Protein AF-A0A1V1UNE3-F1 (afdb_monomer)

Nearest PDB structures (foldseek):
  5iit-assembly2_B  TM=9.001E-01  e=1.337E+00  Saccharomyces cerevisiae S288C
  6c48-assembly1_A  TM=6.095E-01  e=9.354E+00  Homo sapiens
  6vvv-assembly1_D  TM=4.851E-01  e=5.366E+00  Mycolicibacterium smegmatis MC2 155
  8ouw-assembly1_A  TM=5.284E-01  e=6.609E+00  Caenorhabditis elegans

Radius of gyration: 21.64 Å; Cα contacts (8 Å, |Δi|>4): 24; chains: 1; bounding box: 39×30×55 Å

Structure (mmCIF, N/CA/C/O backbone):
data_AF-A0A1V1UNE3-F1
#
_entry.id   AF-A0A1V1UNE3-F1
#
loop_
_atom_site.group_PDB
_atom_site.id
_atom_site.type_symbol
_atom_site.label_atom_id
_atom_site.label_alt_id
_atom_site.label_comp_id
_atom_site.label_asym_id
_atom_site.label_entity_id
_atom_site.label_seq_id
_atom_site.pdbx_PDB_ins_code
_atom_site.Cartn_x
_atom_site.Cartn_y
_atom_site.Cartn_z
_atom_site.occupancy
_atom_site.B_iso_or_equiv
_atom_site.auth_seq_id
_atom_site.auth_comp_id
_atom_site.auth_asym_id
_atom_site.auth_atom_id
_atom_site.pdbx_PDB_model_num
ATOM 1 N N . MET A 1 1 ? -14.859 12.140 20.665 1.00 76.56 1 MET A N 1
ATOM 2 C CA . MET A 1 1 ? -15.409 12.304 22.032 1.00 76.56 1 MET A CA 1
ATOM 3 C C . MET A 1 1 ? -14.674 13.458 22.697 1.00 76.56 1 MET A C 1
ATOM 5 O O . MET A 1 1 ? -13.463 13.520 22.537 1.00 76.56 1 MET A O 1
ATOM 9 N N . SER A 1 2 ? -15.371 14.375 23.374 1.00 88.56 2 SER A N 1
ATOM 10 C CA . SER A 1 2 ? -14.733 15.465 24.130 1.00 88.56 2 SER A CA 1
ATOM 11 C C . SER A 1 2 ? -14.290 14.993 25.523 1.00 88.56 2 SER A C 1
ATOM 13 O O . SER A 1 2 ? -14.820 14.012 26.047 1.00 88.56 2 SER A O 1
ATOM 15 N N . VAL A 1 3 ? -13.340 15.703 26.139 1.00 87.50 3 VAL A N 1
ATOM 16 C CA . VAL A 1 3 ? -12.810 15.383 27.481 1.00 87.50 3 VAL A CA 1
ATOM 17 C C . VAL A 1 3 ? -13.913 15.407 28.548 1.00 87.50 3 VAL A C 1
ATOM 19 O O . VAL A 1 3 ? -13.976 14.521 29.397 1.00 87.50 3 VAL A O 1
ATOM 22 N N . SER A 1 4 ? -14.830 16.374 28.470 1.00 91.31 4 SER A N 1
ATOM 23 C CA . SER A 1 4 ? -15.952 16.504 29.408 1.00 91.31 4 SER A CA 1
ATOM 24 C C . SER A 1 4 ? -16.916 15.315 29.336 1.00 91.31 4 SER A C 1
ATOM 26 O O . SER A 1 4 ? -17.357 14.808 30.365 1.00 91.31 4 SER A O 1
ATOM 28 N N . GLU A 1 5 ? -17.209 14.827 28.127 1.00 88.31 5 GLU A N 1
ATOM 29 C CA . GLU A 1 5 ? -18.077 13.661 27.916 1.00 88.31 5 GLU A CA 1
ATOM 30 C C . GLU A 1 5 ? -17.399 12.361 28.382 1.00 88.31 5 GLU A C 1
ATOM 32 O O . GLU A 1 5 ? -18.056 11.489 28.950 1.00 88.31 5 GLU A O 1
ATOM 37 N N . TYR A 1 6 ? -16.078 12.249 28.209 1.00 89.06 6 TYR A N 1
ATOM 38 C CA . TYR A 1 6 ? -15.292 11.128 28.729 1.00 89.06 6 TYR A CA 1
ATOM 39 C C . TYR A 1 6 ? -15.344 11.053 30.261 1.00 89.06 6 TYR A C 1
ATOM 41 O O . TYR A 1 6 ? -15.715 10.015 30.810 1.00 89.06 6 TYR A O 1
ATOM 49 N N . LEU A 1 7 ? -15.037 12.160 30.950 1.00 92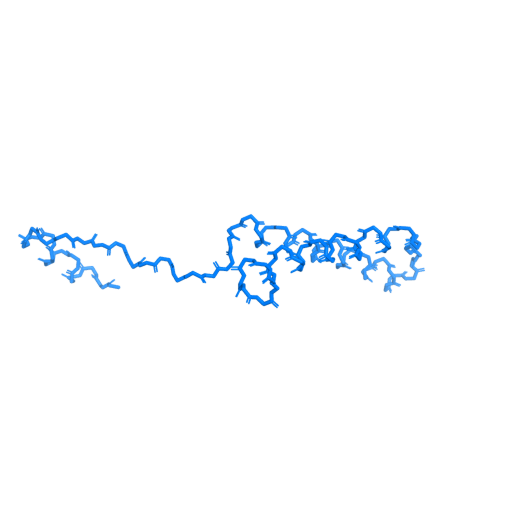.81 7 LEU A N 1
ATOM 50 C CA . LEU A 1 7 ? -15.050 12.228 32.417 1.00 92.81 7 LEU A CA 1
ATOM 51 C C . LEU A 1 7 ? -16.436 11.925 32.989 1.00 92.81 7 LEU A C 1
ATOM 53 O O . LEU A 1 7 ? -16.555 11.178 33.957 1.00 92.81 7 LEU A O 1
ATOM 57 N N . ARG A 1 8 ? -17.491 12.447 32.353 1.00 91.69 8 ARG A N 1
ATOM 58 C CA . ARG A 1 8 ? -18.877 12.169 32.738 1.00 91.69 8 ARG A CA 1
ATOM 59 C C . ARG A 1 8 ? -19.208 10.679 32.641 1.00 91.69 8 ARG A C 1
ATOM 61 O O . ARG A 1 8 ? -19.780 10.125 33.573 1.00 91.69 8 ARG A O 1
ATOM 68 N N . ARG A 1 9 ? -18.846 10.016 31.539 1.00 90.94 9 ARG A N 1
ATOM 69 C CA . ARG A 1 9 ? -19.100 8.576 31.352 1.00 90.94 9 ARG A CA 1
ATOM 70 C C . ARG A 1 9 ? -18.292 7.713 32.320 1.00 90.94 9 ARG A C 1
ATOM 72 O O . ARG A 1 9 ? -18.841 6.754 32.854 1.00 90.94 9 ARG A O 1
ATOM 79 N N . ALA A 1 10 ? -17.040 8.087 32.585 1.00 89.25 10 ALA A N 1
ATOM 80 C CA . ALA A 1 10 ? -16.182 7.406 33.552 1.00 89.25 10 ALA A CA 1
ATOM 81 C C . ALA A 1 10 ? -16.735 7.509 34.983 1.00 89.25 10 ALA A C 1
ATOM 83 O O . ALA A 1 10 ? -16.834 6.500 35.675 1.00 89.25 10 ALA A O 1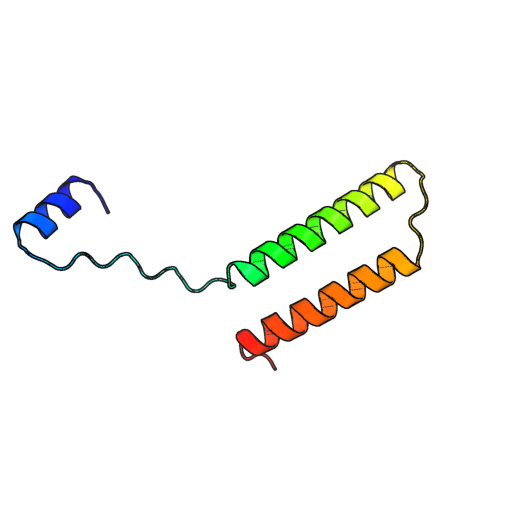
ATOM 84 N N . ALA A 1 11 ? -17.169 8.703 35.401 1.00 92.75 11 ALA A N 1
ATOM 85 C CA . ALA A 1 11 ? -17.772 8.925 36.717 1.00 92.75 11 ALA A CA 1
ATOM 86 C C . ALA A 1 11 ? -19.089 8.151 36.916 1.00 92.75 11 ALA A C 1
ATOM 88 O O . ALA A 1 11 ? -19.418 7.771 38.035 1.00 92.75 11 ALA A O 1
ATOM 89 N N . LEU A 1 12 ? -19.827 7.890 35.833 1.00 93.62 12 LEU A N 1
ATOM 90 C CA . LEU A 1 12 ? -21.060 7.095 35.840 1.00 93.62 12 LEU A CA 1
ATOM 91 C C . LEU A 1 12 ? -20.815 5.576 35.758 1.00 93.62 12 LEU A C 1
ATOM 93 O O . LEU A 1 12 ? -21.775 4.816 35.659 1.00 93.62 12 LEU A O 1
ATOM 97 N N . GLY A 1 13 ? -19.556 5.123 35.752 1.00 91.62 13 GLY A N 1
ATOM 98 C CA . GLY A 1 13 ? -19.212 3.702 35.630 1.00 91.62 13 GLY A CA 1
ATOM 99 C C . GLY A 1 13 ? -19.587 3.085 34.278 1.00 91.62 13 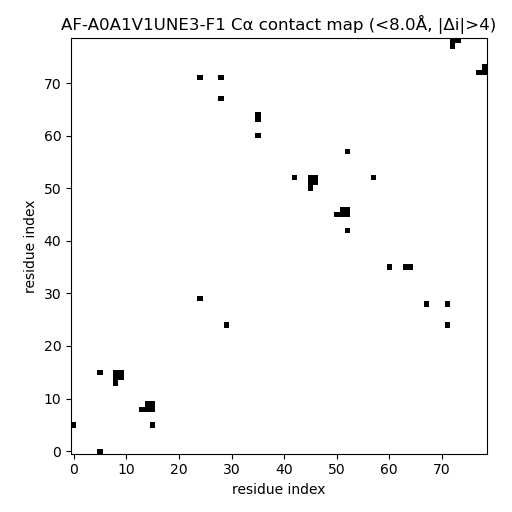GLY A C 1
ATOM 100 O O . GLY A 1 13 ? -19.651 1.864 34.151 1.00 91.62 13 GLY A O 1
ATOM 101 N N . LEU A 1 14 ? -19.854 3.909 33.258 1.00 90.56 14 LEU A N 1
ATOM 102 C CA . LEU A 1 14 ? -20.224 3.429 31.931 1.00 90.56 14 LEU A CA 1
ATOM 103 C C . LEU A 1 14 ? -18.987 2.893 31.209 1.00 90.56 14 LEU A C 1
ATOM 105 O O . LEU A 1 14 ? -17.943 3.544 31.164 1.00 90.56 14 LEU A O 1
ATOM 109 N N . THR A 1 15 ? -19.113 1.727 30.576 1.00 86.81 15 THR A N 1
ATOM 110 C CA . THR A 1 15 ? -18.042 1.174 29.743 1.00 86.81 15 THR A CA 1
ATOM 111 C C . THR A 1 15 ? -17.811 2.060 28.519 1.00 86.81 15 THR A C 1
ATOM 113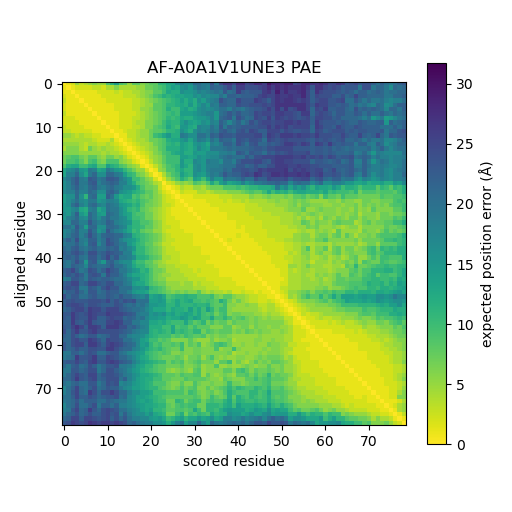 O O . THR A 1 15 ? -18.658 2.163 27.629 1.00 86.81 15 THR A O 1
ATOM 116 N N . ILE A 1 16 ? -16.636 2.682 28.450 1.00 85.69 16 ILE A N 1
ATOM 117 C CA . ILE A 1 16 ? -16.212 3.496 27.312 1.00 85.69 16 ILE A CA 1
ATOM 118 C C . ILE A 1 16 ? -15.568 2.562 26.292 1.00 85.69 16 ILE A C 1
ATOM 120 O O . ILE A 1 16 ? -14.405 2.188 26.415 1.00 85.69 16 ILE A O 1
ATOM 124 N N . LYS A 1 17 ? -16.338 2.151 25.285 1.00 80.75 17 LYS A N 1
ATOM 125 C CA . LYS A 1 17 ? -15.790 1.399 24.155 1.00 80.75 17 LYS A CA 1
ATOM 126 C C . LYS A 1 17 ? -15.038 2.363 23.244 1.00 80.75 17 LYS A C 1
ATOM 128 O O . LYS A 1 17 ? -15.580 3.407 22.872 1.00 80.75 17 LYS A O 1
ATOM 133 N N . ALA A 1 18 ? -13.807 2.010 22.879 1.00 75.81 18 ALA A N 1
ATOM 134 C CA . ALA A 1 18 ? -13.143 2.672 21.767 1.00 75.81 18 ALA A CA 1
ATOM 135 C C . ALA A 1 18 ? -14.057 2.560 20.532 1.00 75.81 18 ALA A C 1
ATOM 137 O O . ALA A 1 18 ? -14.683 1.507 20.348 1.00 75.81 18 ALA A O 1
ATOM 138 N N . PRO A 1 19 ? -14.194 3.622 19.717 1.00 69.69 19 PRO A N 1
ATOM 139 C CA . PRO A 1 19 ? -14.891 3.491 18.448 1.00 69.69 19 PRO A CA 1
ATOM 140 C C . PRO A 1 19 ? -14.261 2.323 17.693 1.00 69.69 19 PRO A C 1
ATOM 142 O O . PRO A 1 19 ? -13.034 2.211 17.651 1.00 69.69 19 PRO A O 1
ATOM 145 N N . ALA A 1 20 ? -15.104 1.436 17.158 1.00 65.62 20 ALA A N 1
ATOM 146 C CA . ALA A 1 20 ? -14.632 0.365 16.299 1.00 65.62 20 ALA A CA 1
ATOM 147 C C . ALA A 1 20 ? -13.729 1.002 15.243 1.00 65.62 20 ALA A C 1
ATOM 149 O O . ALA A 1 20 ? -14.131 1.983 14.608 1.00 65.62 20 ALA A O 1
ATOM 150 N N . ILE A 1 21 ? -12.500 0.498 15.115 1.00 63.00 21 ILE A N 1
ATOM 151 C CA . ILE A 1 21 ? -11.637 0.867 13.999 1.00 63.00 21 ILE A CA 1
ATOM 152 C C . ILE A 1 21 ? -12.485 0.557 12.771 1.00 63.00 21 ILE A C 1
ATOM 154 O O . ILE A 1 21 ? -12.825 -0.605 12.550 1.00 63.00 21 ILE A O 1
ATOM 158 N N . GLN A 1 22 ? -12.931 1.594 12.055 1.00 57.59 22 GLN A N 1
ATOM 159 C CA . GLN A 1 22 ? -13.659 1.398 10.810 1.00 57.59 22 GLN A CA 1
ATOM 160 C C . GLN A 1 22 ? -12.790 0.472 9.967 1.00 57.59 22 GLN A C 1
ATOM 162 O O . GLN A 1 22 ? -11.601 0.748 9.782 1.00 57.59 22 GLN A O 1
ATOM 167 N N . SER A 1 23 ? -13.364 -0.663 9.579 1.00 60.59 23 SER A N 1
ATOM 168 C CA . SER A 1 23 ? -12.722 -1.761 8.868 1.00 60.59 23 SER A CA 1
ATOM 169 C C . SER A 1 23 ? -12.254 -1.292 7.491 1.00 60.59 23 SER A C 1
ATOM 171 O O . SER A 1 23 ? -12.894 -1.536 6.475 1.00 60.59 23 SER A O 1
ATOM 173 N N . GLY A 1 24 ? -11.169 -0.530 7.458 1.00 64.75 24 GLY A N 1
ATOM 174 C CA . GLY A 1 24 ? -10.354 -0.385 6.267 1.00 64.75 24 GLY A CA 1
ATOM 175 C C . GLY A 1 24 ? -9.369 -1.546 6.177 1.00 64.75 24 GLY A C 1
ATOM 176 O O . GLY A 1 24 ? -9.243 -2.320 7.125 1.00 64.75 24 GLY A O 1
ATOM 177 N N . LEU A 1 25 ? -8.656 -1.615 5.050 1.00 68.62 25 LEU A N 1
ATOM 178 C CA . LEU A 1 25 ? -7.661 -2.655 4.773 1.00 68.62 25 LEU A CA 1
ATOM 179 C C . LEU A 1 25 ? -6.754 -2.937 5.989 1.00 68.62 25 LEU A C 1
ATOM 181 O O . LEU A 1 25 ? -6.360 -1.972 6.667 1.00 68.62 25 LEU A O 1
ATOM 185 N N . PRO A 1 26 ? -6.404 -4.212 6.249 1.00 81.12 26 PRO A N 1
ATOM 186 C CA . PRO A 1 26 ? -5.487 -4.586 7.319 1.00 81.12 26 PRO A CA 1
ATOM 187 C C . PRO A 1 26 ? -4.197 -3.758 7.290 1.00 81.12 26 PRO A C 1
ATOM 189 O O . PRO A 1 26 ? -3.747 -3.294 6.239 1.00 81.12 26 PRO A O 1
ATOM 192 N N . PHE A 1 27 ? -3.589 -3.550 8.461 1.00 81.06 27 PHE A N 1
ATOM 193 C CA . PHE A 1 27 ? -2.340 -2.787 8.564 1.00 81.06 27 PHE A CA 1
ATOM 194 C C . PHE A 1 27 ? -1.244 -3.362 7.656 1.00 81.06 27 PHE A C 1
ATOM 196 O O . PHE A 1 27 ? -0.550 -2.602 6.985 1.00 81.06 27 PHE A O 1
ATOM 203 N N . GLU A 1 28 ? -1.136 -4.690 7.598 1.00 81.31 28 GLU A N 1
ATOM 204 C CA . GLU A 1 28 ? -0.171 -5.402 6.755 1.00 81.31 28 GLU A CA 1
ATOM 205 C C . GLU A 1 28 ? -0.377 -5.073 5.275 1.00 81.31 28 GLU A C 1
ATOM 207 O O . GLU A 1 28 ? 0.552 -4.632 4.602 1.00 81.31 28 GLU A O 1
ATOM 212 N N . THR A 1 29 ? -1.621 -5.143 4.806 1.00 80.81 29 THR A N 1
ATOM 213 C CA . THR A 1 29 ? -2.014 -4.787 3.441 1.00 80.81 29 THR A CA 1
ATOM 214 C C . THR A 1 29 ? -1.681 -3.333 3.103 1.00 80.81 29 THR A C 1
ATOM 216 O O . THR A 1 29 ? -1.166 -3.036 2.024 1.00 80.81 29 THR A O 1
ATOM 219 N N . ARG A 1 30 ? -1.914 -2.399 4.036 1.00 83.31 30 ARG A N 1
ATOM 220 C CA . ARG A 1 30 ? -1.534 -0.985 3.856 1.00 83.31 30 ARG A CA 1
ATOM 221 C C . ARG A 1 30 ? -0.021 -0.801 3.776 1.00 83.31 30 ARG A C 1
ATOM 223 O O . ARG A 1 30 ? 0.450 0.004 2.975 1.00 83.31 30 ARG A O 1
ATOM 230 N N . ASN A 1 31 ? 0.728 -1.521 4.604 1.00 85.88 31 ASN A N 1
ATOM 231 C CA . ASN A 1 31 ? 2.182 -1.452 4.624 1.00 85.88 31 ASN A CA 1
ATOM 232 C C . ASN A 1 31 ? 2.784 -2.005 3.322 1.00 85.88 31 ASN A C 1
ATOM 234 O O . ASN A 1 31 ? 3.680 -1.387 2.748 1.00 85.88 31 ASN A O 1
ATOM 238 N N . GLU A 1 32 ? 2.253 -3.112 2.801 1.00 82.00 32 GLU A N 1
ATOM 239 C CA . GLU A 1 32 ? 2.685 -3.650 1.507 1.00 82.00 32 GLU A CA 1
ATOM 240 C C . GLU A 1 32 ? 2.361 -2.702 0.346 1.00 82.00 32 GLU A C 1
ATOM 242 O O . GLU A 1 32 ? 3.241 -2.404 -0.465 1.00 82.00 32 GLU A O 1
ATOM 247 N N . LEU A 1 33 ? 1.163 -2.104 0.321 1.00 84.44 33 LEU A N 1
ATOM 248 C CA . LEU A 1 33 ? 0.827 -1.054 -0.652 1.00 84.44 33 LEU A CA 1
ATOM 249 C C . LEU A 1 33 ? 1.811 0.122 -0.602 1.00 84.44 33 LEU A C 1
ATOM 251 O O . LEU A 1 33 ? 2.250 0.616 -1.644 1.00 84.44 33 LEU A O 1
ATOM 255 N N . GLN A 1 34 ? 2.198 0.558 0.600 1.00 85.94 34 GLN A N 1
ATOM 256 C CA . GLN A 1 34 ? 3.179 1.628 0.767 1.00 85.94 34 GLN A CA 1
ATOM 257 C C . GLN A 1 34 ? 4.546 1.238 0.187 1.00 85.94 34 GLN A C 1
ATOM 259 O O . GLN A 1 34 ? 5.161 2.043 -0.517 1.00 85.94 34 GLN A O 1
ATOM 264 N N . ARG A 1 35 ? 5.022 0.012 0.440 1.00 86.12 35 ARG A N 1
ATOM 265 C CA . ARG A 1 35 ? 6.301 -0.488 -0.097 1.00 86.12 35 ARG A CA 1
ATOM 266 C C . ARG A 1 35 ? 6.287 -0.548 -1.622 1.00 86.12 35 ARG A C 1
ATOM 268 O O . ARG A 1 35 ? 7.233 -0.078 -2.255 1.00 86.12 35 ARG A O 1
ATOM 275 N N . ILE A 1 36 ? 5.209 -1.064 -2.211 1.00 83.25 36 ILE A N 1
ATOM 276 C CA . ILE A 1 36 ? 5.050 -1.124 -3.669 1.00 83.25 36 ILE A CA 1
ATOM 277 C C . ILE A 1 36 ? 5.041 0.288 -4.268 1.00 83.25 36 ILE A C 1
ATOM 279 O O . ILE A 1 36 ? 5.773 0.559 -5.222 1.00 83.25 36 ILE A O 1
ATOM 283 N N . GLY A 1 37 ? 4.288 1.216 -3.669 1.00 85.25 37 GLY A N 1
ATOM 284 C CA . GLY A 1 37 ? 4.239 2.612 -4.107 1.00 85.25 37 GLY A CA 1
ATOM 285 C C . GLY A 1 37 ? 5.603 3.312 -4.054 1.00 85.25 37 GLY A C 1
ATOM 286 O O . GLY A 1 37 ? 5.958 4.052 -4.973 1.00 85.25 37 GLY A O 1
ATOM 287 N N . VAL A 1 38 ? 6.408 3.050 -3.019 1.00 90.56 38 VAL A N 1
ATOM 288 C CA . VAL A 1 38 ? 7.781 3.577 -2.920 1.00 90.56 38 VAL A CA 1
ATOM 289 C C . VAL A 1 38 ? 8.658 3.054 -4.057 1.00 90.56 38 VAL A C 1
ATOM 291 O O . VAL A 1 38 ? 9.347 3.854 -4.694 1.00 90.56 38 VAL A O 1
ATOM 294 N N . ASN A 1 39 ? 8.609 1.753 -4.349 1.00 85.12 39 ASN A N 1
ATOM 295 C CA . ASN A 1 39 ? 9.399 1.151 -5.425 1.00 85.12 39 ASN A CA 1
ATOM 296 C C . ASN A 1 39 ? 9.006 1.709 -6.802 1.00 85.12 39 ASN A C 1
ATOM 298 O O . ASN A 1 39 ? 9.878 2.089 -7.582 1.00 85.12 39 ASN A O 1
ATOM 302 N N . LEU A 1 40 ? 7.703 1.859 -7.068 1.00 85.25 40 LEU A N 1
ATOM 303 C CA . LEU A 1 40 ? 7.195 2.499 -8.288 1.00 85.25 40 LEU A CA 1
ATOM 304 C C . LEU A 1 40 ? 7.716 3.927 -8.448 1.00 85.25 40 LEU A C 1
ATOM 306 O O . LEU A 1 40 ? 8.183 4.314 -9.518 1.00 85.25 40 LEU A O 1
ATOM 310 N N . ASN A 1 41 ? 7.680 4.712 -7.372 1.00 89.25 41 ASN A N 1
ATOM 311 C CA . ASN A 1 41 ? 8.168 6.085 -7.399 1.00 89.25 41 ASN A CA 1
ATOM 312 C C . ASN A 1 41 ? 9.683 6.156 -7.655 1.00 89.25 41 ASN A C 1
ATOM 314 O O . ASN A 1 41 ? 10.159 7.071 -8.324 1.00 89.25 41 ASN A O 1
ATOM 318 N N . GLN A 1 42 ? 10.456 5.196 -7.145 1.00 88.06 42 GLN A N 1
ATOM 319 C CA . GLN A 1 42 ? 11.888 5.103 -7.438 1.00 88.06 42 GLN A CA 1
ATOM 320 C C . GLN A 1 42 ? 12.138 4.783 -8.915 1.00 88.06 42 GLN A C 1
ATOM 322 O O . GLN A 1 42 ? 12.934 5.475 -9.549 1.00 88.06 42 GLN A O 1
ATOM 327 N N . MET A 1 43 ? 11.420 3.808 -9.482 1.00 84.38 43 MET A N 1
ATOM 328 C CA . MET A 1 43 ? 11.508 3.479 -10.910 1.00 84.38 43 MET A CA 1
ATOM 329 C C . MET A 1 43 ? 11.144 4.685 -11.783 1.00 84.38 43 MET A C 1
ATOM 331 O O . MET A 1 43 ? 11.900 5.041 -12.685 1.00 84.38 43 MET A O 1
ATOM 335 N N . ALA A 1 44 ? 10.051 5.380 -11.456 1.00 85.12 44 ALA A N 1
ATOM 336 C CA . ALA A 1 44 ? 9.634 6.589 -12.160 1.00 85.12 44 ALA A CA 1
ATOM 337 C C . ALA A 1 44 ? 10.709 7.685 -12.111 1.00 85.12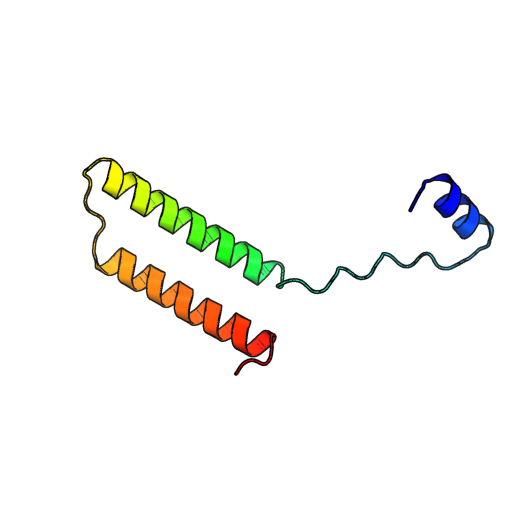 44 ALA A C 1
ATOM 339 O O . ALA A 1 44 ? 11.007 8.302 -13.130 1.00 85.12 44 ALA A O 1
ATOM 340 N N . LYS A 1 45 ? 11.348 7.908 -10.954 1.00 90.31 45 LYS A N 1
ATOM 341 C CA . LYS A 1 45 ? 12.460 8.866 -10.829 1.00 90.31 45 LYS A CA 1
ATOM 342 C C . LYS A 1 45 ? 13.654 8.488 -11.703 1.00 90.31 45 LYS A C 1
ATOM 344 O O . LYS A 1 45 ? 14.203 9.367 -12.362 1.00 90.31 45 LYS A O 1
ATOM 349 N N . VAL A 1 46 ? 14.035 7.209 -11.732 1.00 89.00 46 VAL A N 1
ATOM 350 C CA . VAL A 1 46 ? 15.130 6.718 -12.586 1.00 89.00 46 VAL A CA 1
ATOM 351 C C . VAL A 1 46 ? 14.808 6.974 -14.057 1.00 89.00 46 VAL A C 1
ATOM 353 O O . VAL A 1 46 ? 15.610 7.600 -14.750 1.00 89.00 46 VAL A O 1
ATOM 356 N N . MET A 1 47 ? 13.613 6.591 -14.510 1.00 84.69 47 MET A N 1
ATOM 357 C CA . MET A 1 47 ? 13.172 6.814 -15.892 1.00 84.69 47 MET A CA 1
ATOM 358 C C . MET A 1 47 ? 13.114 8.303 -16.249 1.00 84.69 47 MET A C 1
ATOM 360 O O . MET A 1 47 ? 13.624 8.710 -17.290 1.00 84.69 47 MET A O 1
ATOM 364 N N . ASN A 1 48 ? 12.572 9.139 -15.359 1.00 86.88 48 ASN A N 1
ATOM 365 C CA . ASN A 1 48 ? 12.493 10.588 -15.562 1.00 86.88 48 ASN A CA 1
ATOM 366 C C . ASN A 1 48 ? 13.874 11.258 -15.613 1.00 86.88 48 ASN A C 1
ATOM 368 O O . ASN A 1 48 ? 14.022 12.301 -16.241 1.00 86.88 48 ASN A O 1
ATOM 372 N N . SER A 1 49 ? 14.891 10.665 -14.980 1.00 91.94 49 SER A N 1
ATOM 373 C CA . SER A 1 49 ? 16.284 11.127 -15.066 1.00 91.94 49 SER A CA 1
ATOM 374 C C . SER A 1 49 ? 17.028 10.649 -16.324 1.00 91.94 49 SER A C 1
ATOM 376 O O . SER A 1 49 ? 18.224 10.894 -16.453 1.00 91.94 49 SER A O 1
ATOM 378 N N . GLY A 1 50 ? 16.341 9.970 -17.252 1.00 87.50 50 GLY A N 1
ATOM 379 C CA . GLY A 1 50 ? 16.936 9.385 -18.458 1.00 87.50 50 GLY A CA 1
ATOM 380 C C . GLY A 1 50 ? 17.652 8.051 -18.216 1.00 87.50 50 GLY A C 1
ATOM 381 O O . GLY A 1 50 ? 18.321 7.542 -19.113 1.00 87.50 50 GLY A O 1
ATOM 382 N N . GLY A 1 51 ? 17.524 7.479 -17.016 1.00 84.44 51 GLY A N 1
ATOM 383 C CA . GLY A 1 51 ? 18.011 6.141 -16.700 1.00 84.44 51 GLY A CA 1
ATOM 384 C C . GLY A 1 51 ? 17.111 5.048 -17.279 1.00 84.44 51 GLY A C 1
ATOM 385 O O . GLY A 1 51 ? 15.947 5.277 -17.604 1.00 84.44 51 GLY A O 1
ATOM 386 N N . GLN A 1 52 ? 17.644 3.832 -17.378 1.00 83.88 52 GLN A N 1
ATOM 387 C CA . GLN A 1 52 ? 16.873 2.650 -17.764 1.00 83.88 52 GLN A CA 1
ATOM 388 C C . GLN A 1 52 ? 16.558 1.799 -16.535 1.00 83.88 52 GLN A C 1
ATOM 390 O O . GLN A 1 52 ? 17.438 1.515 -15.723 1.00 83.88 52 GLN A O 1
ATOM 395 N N . VAL A 1 53 ? 15.301 1.377 -16.418 1.00 79.19 53 VAL A N 1
ATOM 396 C CA . VAL A 1 53 ? 14.871 0.376 -15.438 1.00 79.19 53 VAL A CA 1
ATOM 397 C C . VAL A 1 53 ? 14.868 -0.986 -16.138 1.00 79.19 53 VAL A C 1
ATOM 399 O O . VAL A 1 53 ? 14.274 -1.095 -17.214 1.00 79.19 53 VAL A O 1
ATOM 402 N N . PRO A 1 54 ? 15.525 -2.021 -15.579 1.00 83.38 54 PRO A N 1
ATOM 403 C CA . PRO A 1 54 ? 15.505 -3.355 -16.164 1.00 83.38 54 PRO A CA 1
ATOM 404 C C . PRO A 1 54 ? 14.064 -3.880 -16.292 1.00 83.38 54 PRO A C 1
ATOM 406 O O . PRO A 1 54 ? 13.322 -3.811 -15.309 1.00 83.38 54 PRO A O 1
ATOM 409 N N . PRO A 1 55 ? 13.669 -4.457 -17.443 1.00 80.88 55 PRO A N 1
ATOM 410 C CA . PRO A 1 55 ? 12.319 -4.993 -17.641 1.00 80.88 55 PRO A CA 1
ATOM 411 C C . PRO A 1 55 ? 11.913 -6.004 -16.561 1.00 80.88 55 PRO A C 1
ATOM 413 O O . PRO A 1 55 ? 10.827 -5.910 -16.002 1.00 80.88 55 PRO A O 1
ATOM 416 N N . ALA A 1 56 ? 12.848 -6.871 -16.157 1.00 82.81 56 ALA A N 1
ATOM 417 C CA . ALA A 1 56 ? 12.631 -7.856 -15.099 1.00 82.81 56 ALA A CA 1
ATOM 418 C C . ALA A 1 56 ? 12.226 -7.234 -13.747 1.00 82.81 56 ALA A C 1
ATOM 420 O O . ALA A 1 56 ? 11.470 -7.838 -12.992 1.00 82.81 56 ALA A O 1
ATOM 421 N N . SER A 1 57 ? 12.704 -6.024 -13.433 1.00 77.62 57 SER A N 1
ATOM 422 C CA . SER A 1 57 ? 12.334 -5.323 -12.197 1.00 77.62 57 SER A CA 1
ATOM 423 C C . SER A 1 57 ? 10.903 -4.789 -12.244 1.00 77.62 57 SER A C 1
ATOM 425 O O . SER A 1 57 ? 10.243 -4.721 -11.209 1.00 77.62 57 SER A O 1
ATOM 427 N N . LEU A 1 58 ? 10.423 -4.414 -13.433 1.00 77.94 58 LEU A N 1
ATOM 428 C CA . LEU A 1 58 ? 9.037 -4.010 -13.637 1.00 77.94 58 LEU A CA 1
ATOM 429 C C . LEU A 1 58 ? 8.106 -5.226 -13.565 1.00 77.94 58 LEU A C 1
ATOM 431 O O . LEU A 1 58 ? 7.098 -5.161 -12.867 1.00 77.94 58 LEU A O 1
ATOM 435 N N . ASP A 1 59 ? 8.483 -6.337 -14.203 1.00 83.69 59 ASP A N 1
ATOM 436 C CA . ASP A 1 59 ? 7.717 -7.590 -14.185 1.00 83.69 59 ASP A CA 1
ATOM 437 C C . ASP A 1 59 ? 7.548 -8.134 -12.759 1.00 83.69 59 ASP A C 1
ATOM 439 O O . ASP A 1 59 ? 6.442 -8.482 -12.345 1.00 83.69 59 ASP A O 1
ATOM 443 N N . GLU A 1 60 ? 8.621 -8.139 -11.961 1.00 83.38 60 GLU A N 1
ATOM 444 C CA . GLU A 1 60 ? 8.563 -8.552 -10.553 1.00 83.38 60 GLU A CA 1
ATOM 445 C C . GLU A 1 60 ? 7.611 -7.664 -9.735 1.00 83.38 60 GLU A C 1
ATOM 447 O O . GLU A 1 60 ? 6.900 -8.138 -8.845 1.00 83.38 60 GLU A O 1
ATOM 452 N N . LEU A 1 61 ? 7.585 -6.362 -10.025 1.00 80.12 61 LEU A N 1
ATOM 453 C CA . LEU A 1 61 ? 6.725 -5.423 -9.319 1.00 80.12 61 LEU A CA 1
ATOM 454 C C . LEU A 1 61 ? 5.254 -5.559 -9.737 1.00 80.12 61 LEU A C 1
ATOM 456 O O . LEU A 1 61 ? 4.384 -5.488 -8.870 1.00 80.12 61 LEU A O 1
ATOM 460 N N . MET A 1 62 ? 4.976 -5.794 -11.023 1.00 85.06 62 MET A N 1
ATOM 461 C CA . MET A 1 62 ? 3.630 -6.119 -11.511 1.00 85.06 62 MET A CA 1
ATOM 462 C C . MET A 1 62 ? 3.113 -7.403 -10.861 1.00 85.06 62 MET A C 1
ATOM 464 O O . MET A 1 62 ? 2.013 -7.411 -10.322 1.00 85.06 62 MET A O 1
ATOM 468 N N . HIS A 1 63 ? 3.950 -8.439 -10.775 1.00 87.38 63 HIS A N 1
ATOM 469 C CA . HIS A 1 63 ? 3.567 -9.685 -10.118 1.00 87.38 63 HIS A CA 1
ATOM 470 C C . HIS A 1 63 ? 3.224 -9.495 -8.629 1.00 87.38 63 HIS A C 1
ATOM 472 O O . HIS A 1 63 ? 2.252 -10.061 -8.133 1.00 87.38 63 HIS A O 1
ATOM 478 N N . LYS A 1 64 ? 3.979 -8.655 -7.904 1.00 81.75 64 LYS A N 1
ATOM 479 C CA . LYS A 1 64 ? 3.659 -8.313 -6.504 1.00 81.75 64 LYS A CA 1
ATOM 480 C C . LYS A 1 64 ? 2.330 -7.569 -6.368 1.00 81.75 64 LYS A C 1
ATOM 482 O O . LYS A 1 64 ? 1.641 -7.765 -5.371 1.00 81.75 64 LYS A O 1
ATOM 487 N N . LEU A 1 65 ? 1.986 -6.717 -7.336 1.00 83.62 65 LEU A N 1
ATOM 488 C CA . LEU A 1 65 ? 0.690 -6.039 -7.368 1.00 83.62 65 LEU A CA 1
ATOM 489 C C . LEU A 1 65 ? -0.451 -7.025 -7.601 1.00 83.62 65 LEU A C 1
ATOM 491 O O . LEU A 1 65 ? -1.429 -6.953 -6.866 1.00 83.62 65 LEU A O 1
ATOM 495 N N . ASP A 1 66 ? -0.308 -7.955 -8.546 1.00 89.31 66 ASP A N 1
ATOM 496 C CA . ASP A 1 66 ? -1.334 -8.965 -8.831 1.00 89.31 66 ASP A CA 1
ATOM 497 C C . ASP A 1 66 ? -1.647 -9.806 -7.587 1.00 89.31 66 ASP A C 1
ATOM 499 O O . ASP A 1 66 ? -2.794 -9.868 -7.154 1.00 89.31 66 ASP A O 1
ATOM 503 N N . VAL A 1 67 ? -0.615 -10.349 -6.928 1.00 88.12 67 VAL A N 1
ATOM 504 C CA . VAL A 1 67 ? -0.775 -11.145 -5.695 1.00 88.12 67 VAL A CA 1
ATOM 505 C C . VAL A 1 67 ? -1.466 -10.345 -4.587 1.00 88.12 67 VAL A C 1
ATOM 507 O O . VAL A 1 67 ? -2.307 -10.869 -3.854 1.00 88.12 67 VAL A O 1
ATOM 510 N N . LEU A 1 68 ? -1.114 -9.067 -4.446 1.00 81.19 68 LEU A N 1
ATOM 511 C CA . LEU A 1 68 ? -1.699 -8.204 -3.427 1.00 81.19 68 LEU A CA 1
ATOM 512 C C . LEU A 1 68 ? -3.154 -7.838 -3.753 1.00 81.19 68 LEU A C 1
ATOM 514 O O . LEU A 1 68 ? -3.986 -7.79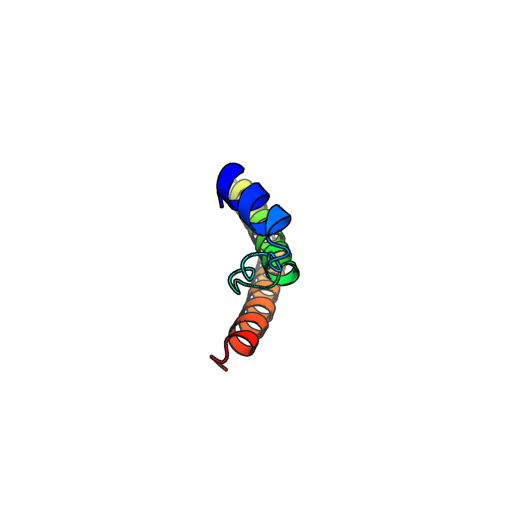7 -2.846 1.00 81.19 68 LEU A O 1
ATOM 518 N N . PHE A 1 69 ? -3.482 -7.601 -5.022 1.00 84.94 69 PHE A N 1
ATOM 519 C CA . PHE A 1 69 ? -4.856 -7.350 -5.446 1.00 84.94 69 PHE A CA 1
ATOM 520 C C . PHE A 1 69 ? -5.735 -8.589 -5.299 1.00 84.94 69 PHE A C 1
ATOM 522 O O . PHE A 1 69 ? -6.834 -8.459 -4.765 1.00 84.94 69 PHE A O 1
ATOM 529 N N . ASP A 1 70 ? -5.246 -9.775 -5.657 1.00 87.12 70 ASP A N 1
ATOM 530 C CA . ASP A 1 70 ? -5.965 -11.037 -5.452 1.00 87.12 70 ASP A CA 1
ATOM 531 C C . ASP A 1 70 ? -6.299 -11.254 -3.972 1.00 87.12 70 ASP A C 1
ATOM 533 O O . ASP A 1 70 ? -7.436 -11.581 -3.615 1.00 87.12 70 ASP A O 1
ATOM 537 N N . HIS A 1 71 ? -5.332 -11.000 -3.086 1.00 82.25 71 HIS A N 1
ATOM 538 C CA . HIS A 1 71 ? -5.543 -11.087 -1.645 1.00 82.25 71 HIS A CA 1
ATOM 539 C C . HIS A 1 71 ? -6.601 -10.084 -1.157 1.00 82.25 71 HIS A C 1
ATOM 541 O O . HIS A 1 71 ? -7.539 -10.472 -0.462 1.00 82.25 71 HIS A O 1
ATOM 547 N N . ILE A 1 72 ? -6.510 -8.818 -1.580 1.00 78.12 72 ILE A N 1
ATOM 548 C CA . ILE A 1 72 ? -7.478 -7.769 -1.220 1.00 78.12 72 ILE A CA 1
ATOM 549 C C . ILE A 1 72 ? -8.884 -8.093 -1.734 1.00 78.12 72 ILE A C 1
ATOM 551 O O . ILE A 1 72 ? -9.864 -7.909 -1.010 1.00 78.12 72 ILE A O 1
ATOM 555 N N . PHE A 1 73 ? -9.009 -8.545 -2.981 1.00 81.81 73 PHE A N 1
ATOM 556 C CA . PHE A 1 73 ? -10.304 -8.865 -3.575 1.00 81.81 73 PHE A CA 1
ATOM 557 C C . PHE A 1 73 ? -10.954 -10.074 -2.907 1.00 81.81 73 PHE A C 1
ATOM 559 O O 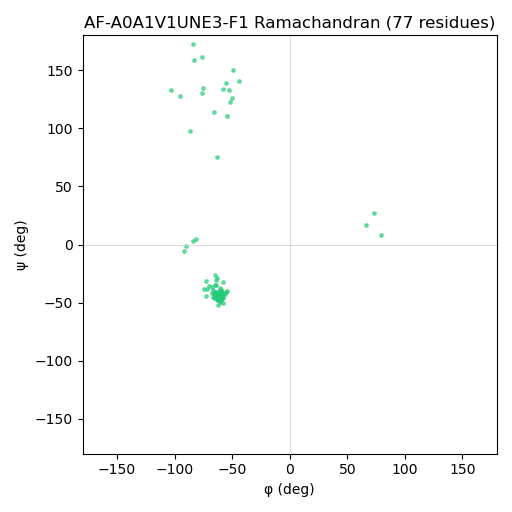. PHE A 1 73 ? -12.162 -10.041 -2.673 1.00 81.81 73 PHE A O 1
ATOM 566 N N . THR A 1 74 ? -10.157 -11.069 -2.514 1.00 82.19 74 THR A N 1
ATOM 567 C CA . THR A 1 74 ? -10.619 -12.211 -1.712 1.00 82.19 74 THR A CA 1
ATOM 568 C C . THR A 1 74 ? -11.113 -11.756 -0.334 1.00 82.19 74 THR A C 1
ATOM 570 O O . THR A 1 74 ? -12.211 -12.118 0.082 1.00 82.19 74 THR A O 1
ATOM 573 N N . GLU A 1 75 ? -10.356 -10.909 0.375 1.00 77.69 75 GLU A N 1
ATOM 574 C CA . GLU A 1 75 ? -10.758 -10.399 1.699 1.00 77.69 75 GLU A CA 1
ATOM 575 C C . GLU A 1 75 ? -12.024 -9.533 1.656 1.00 77.69 75 GLU A C 1
ATOM 577 O O . GLU A 1 75 ? -12.790 -9.496 2.620 1.00 77.69 75 GLU A O 1
ATOM 582 N N . MET A 1 76 ? -12.256 -8.838 0.541 1.00 75.38 76 MET A N 1
ATOM 583 C CA . MET A 1 76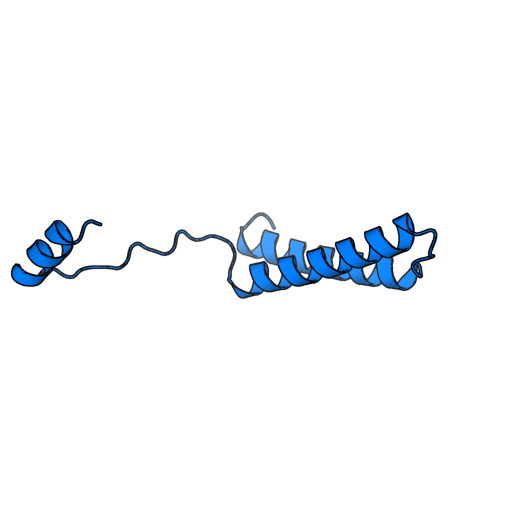 ? -13.445 -8.010 0.337 1.00 75.38 76 MET A CA 1
ATOM 584 C C . MET A 1 76 ? -14.631 -8.759 -0.301 1.00 75.38 76 MET A C 1
ATOM 586 O O . MET A 1 76 ? -15.695 -8.159 -0.456 1.00 75.38 76 MET A O 1
ATOM 590 N N . GLY A 1 77 ? -14.483 -10.046 -0.637 1.00 75.50 77 GLY A N 1
ATOM 591 C CA . GLY A 1 77 ? -15.555 -10.887 -1.187 1.00 75.50 77 GLY A CA 1
ATOM 592 C C . GLY A 1 77 ? -15.932 -10.582 -2.641 1.00 75.50 77 GLY A C 1
ATOM 593 O O . GLY A 1 77 ? -17.080 -10.791 -3.032 1.00 75.50 77 GLY A O 1
ATOM 594 N N . TYR A 1 78 ? -14.993 -10.050 -3.429 1.00 66.75 78 TYR A N 1
ATOM 595 C CA . TYR A 1 78 ? -15.162 -9.815 -4.871 1.00 66.75 78 TYR A CA 1
ATOM 596 C C . TYR A 1 78 ? -14.691 -10.999 -5.740 1.00 66.75 78 TYR A C 1
ATOM 598 O O . TYR A 1 78 ? -14.888 -10.967 -6.956 1.00 66.75 78 TYR A O 1
ATOM 606 N N . LEU A 1 79 ? -14.093 -12.020 -5.116 1.00 53.78 79 LEU A N 1
ATOM 607 C CA . LEU A 1 79 ? -13.665 -13.314 -5.663 1.00 53.78 79 LEU A CA 1
ATOM 608 C C . LEU A 1 79 ? -14.102 -14.423 -4.698 1.00 53.78 79 LEU A C 1
ATOM 610 O O . LEU A 1 79 ? -14.475 -15.508 -5.194 1.00 53.78 79 LEU A O 1
#

Sequence (79 aa):
MSVSEYLRRAALGLTIKAPAIQSGLPFETRNELQRIGVNLNQMAKVMNSGGQVPPASLDELMHKLDVLFDHIFTEMGYL

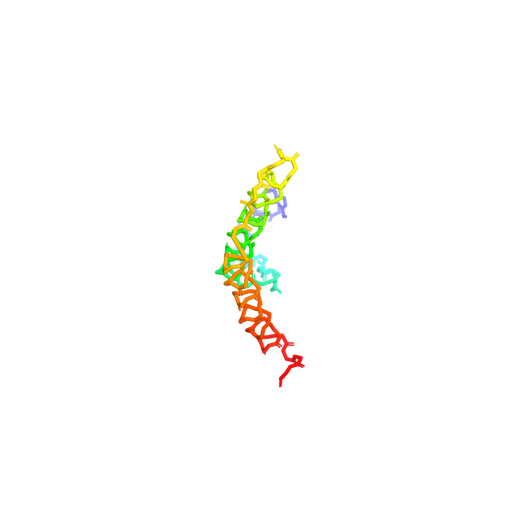Foldseek 3Di:
DDPVVVVVCVVVVHDDDDPPPPDDDDPVLVVLVVVLVVLVVVCVVCVVVVHDDPPVSVVVSVVSVVVSVVVVCVVVVVD

Mean predicted aligned error: 11.43 Å

Solvent-accessible surface area (backbone atoms only — not comparable to full-atom values): 4851 Å² total; per-residue (Å²): 135,55,72,71,60,50,53,53,37,55,76,69,70,48,87,80,72,74,77,75,76,76,87,59,80,54,70,67,60,52,51,51,51,51,54,52,52,50,53,50,51,50,51,50,50,40,45,75,73,74,45,84,74,61,66,70,62,53,53,55,51,52,51,54,47,50,57,52,48,54,52,51,35,47,78,70,68,79,106

Secondary structure (DSSP, 8-state):
--HHHHHHHHHTT---PPPP----S-HHHHHHHHHHHHHHHHHHHHHHTTPPPPHHHHHHHHHHHHHHHHHHHHHTT--

pLDDT: mean 82.42, std 8.22, range [53.78, 93.62]